Protein AF-A0A920AXE8-F1 (afdb_monomer_lite)

Radius of gyration: 17.71 Å; chains: 1; bounding box: 43×33×56 Å

Structure (mmCIF, N/CA/C/O backbone):
data_AF-A0A920AXE8-F1
#
_entry.id   AF-A0A920AXE8-F1
#
loop_
_atom_site.group_PDB
_atom_site.id
_atom_site.type_symbol
_atom_site.label_atom_id
_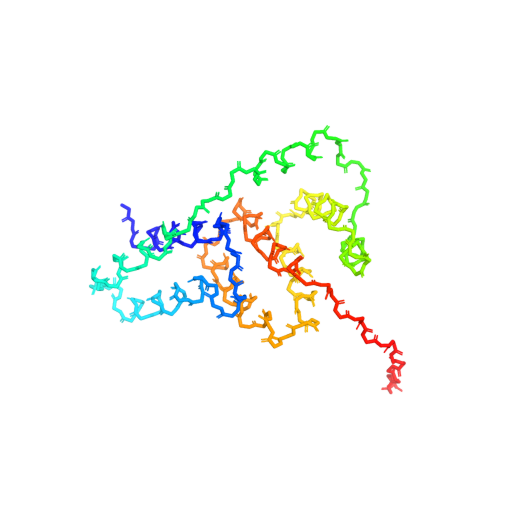atom_site.label_alt_id
_atom_site.label_comp_id
_atom_site.label_asym_id
_atom_site.label_entity_id
_atom_site.label_seq_id
_atom_site.pdbx_PDB_ins_code
_atom_site.Cartn_x
_atom_site.Cartn_y
_atom_site.Cartn_z
_atom_site.occupancy
_atom_site.B_iso_or_equiv
_atom_site.auth_seq_id
_atom_site.auth_comp_id
_atom_site.auth_asym_id
_atom_site.auth_atom_id
_atom_site.pdbx_PDB_model_num
ATOM 1 N N . MET A 1 1 ? -2.914 9.934 23.691 1.00 60.38 1 MET A N 1
ATOM 2 C CA . MET A 1 1 ? -3.029 9.688 22.238 1.00 60.38 1 MET A CA 1
ATOM 3 C C . MET A 1 1 ? -4.496 9.779 21.851 1.00 60.38 1 MET A C 1
ATOM 5 O O . MET A 1 1 ? -5.303 9.107 22.493 1.00 60.38 1 MET A O 1
ATOM 9 N N . LYS A 1 2 ? -4.860 10.661 20.911 1.00 83.19 2 LYS A N 1
ATOM 10 C CA . LYS A 1 2 ? -6.262 10.830 20.494 1.00 83.19 2 LYS A CA 1
ATOM 11 C C . LYS A 1 2 ? -6.717 9.563 19.763 1.00 83.19 2 LYS A C 1
ATOM 13 O O . LYS A 1 2 ? -5.892 8.838 19.213 1.00 83.19 2 LYS A O 1
ATOM 18 N N . ILE A 1 3 ? -8.021 9.279 19.743 1.00 84.06 3 ILE A N 1
ATOM 19 C CA . ILE A 1 3 ? -8.546 8.105 19.020 1.00 84.06 3 ILE A CA 1
ATOM 20 C C . ILE A 1 3 ? -8.129 8.103 17.547 1.00 84.06 3 ILE A C 1
ATOM 22 O O . ILE A 1 3 ? -7.750 7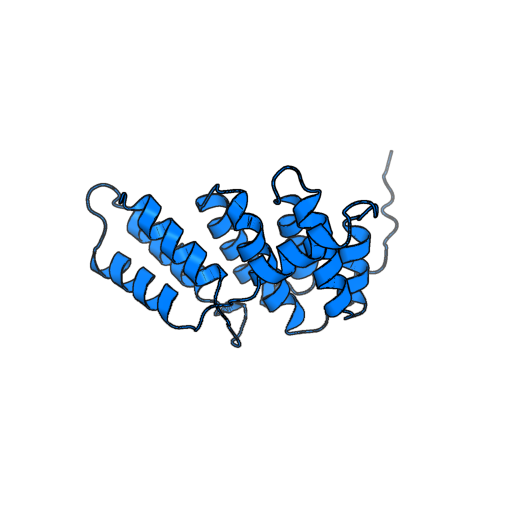.065 17.015 1.00 84.06 3 ILE A O 1
ATOM 26 N N . GLN A 1 4 ? -8.137 9.275 16.915 1.00 88.12 4 GLN A N 1
ATOM 27 C CA . GLN A 1 4 ? -7.714 9.430 15.532 1.00 88.12 4 GLN A CA 1
ATOM 28 C C . GLN A 1 4 ? -6.267 8.965 15.333 1.00 88.12 4 GLN A C 1
ATOM 30 O O . GLN A 1 4 ? -6.005 8.239 14.382 1.00 88.12 4 GLN A O 1
ATOM 35 N N . ASP A 1 5 ? -5.364 9.299 16.256 1.00 90.06 5 ASP A N 1
ATOM 36 C CA . ASP A 1 5 ? -3.961 8.877 16.198 1.00 90.06 5 ASP A CA 1
ATOM 37 C C . ASP A 1 5 ? -3.830 7.351 16.331 1.00 90.06 5 ASP A C 1
ATOM 39 O O . ASP A 1 5 ? -2.999 6.747 15.666 1.00 90.06 5 ASP A O 1
ATOM 43 N N . LYS A 1 6 ? -4.683 6.705 17.145 1.00 91.00 6 LYS A N 1
ATOM 44 C CA . LYS A 1 6 ? -4.713 5.231 17.278 1.00 91.00 6 LYS A CA 1
ATOM 45 C C . LYS A 1 6 ? -5.153 4.558 15.993 1.00 91.00 6 LYS A C 1
ATOM 47 O O . LYS A 1 6 ? -4.551 3.584 15.569 1.00 91.00 6 LYS A O 1
ATOM 52 N N . ILE A 1 7 ? -6.186 5.100 15.362 1.00 94.25 7 ILE A N 1
ATOM 53 C CA . ILE A 1 7 ? -6.679 4.594 14.083 1.00 94.25 7 ILE A CA 1
ATOM 54 C C . ILE A 1 7 ? -5.610 4.785 12.994 1.00 94.25 7 ILE A C 1
ATOM 56 O O . ILE A 1 7 ? -5.361 3.865 12.220 1.00 94.25 7 ILE A O 1
ATOM 60 N N . LYS A 1 8 ? -4.941 5.944 12.956 1.00 94.75 8 LYS A N 1
ATOM 61 C CA . LYS A 1 8 ? -3.825 6.196 12.032 1.00 94.75 8 LYS A CA 1
ATOM 62 C C . LYS A 1 8 ? -2.685 5.189 12.221 1.00 94.75 8 LYS A C 1
ATOM 64 O O . LYS A 1 8 ? -2.281 4.568 11.245 1.00 94.75 8 LYS A O 1
ATOM 69 N N . ASP A 1 9 ? -2.271 4.935 13.465 1.00 94.25 9 ASP A N 1
ATOM 70 C CA . ASP A 1 9 ? -1.256 3.919 13.787 1.00 94.25 9 ASP A CA 1
ATOM 71 C C . ASP A 1 9 ? -1.645 2.525 13.266 1.00 94.25 9 ASP A C 1
ATOM 73 O O . ASP A 1 9 ? -0.839 1.859 12.619 1.00 94.25 9 ASP A O 1
ATOM 77 N N . THR A 1 10 ? -2.905 2.104 13.450 1.00 96.25 10 THR A N 1
ATOM 78 C CA . THR A 1 10 ? -3.364 0.805 12.920 1.00 96.25 10 THR A CA 1
ATOM 79 C C . THR A 1 10 ? -3.319 0.734 11.392 1.00 96.25 10 THR A C 1
ATOM 81 O O . THR A 1 10 ? -2.983 -0.316 10.847 1.00 96.25 10 THR A O 1
ATOM 84 N N . PHE A 1 11 ? -3.608 1.833 10.683 1.00 97.31 11 PHE A N 1
ATOM 85 C CA . PHE A 1 11 ? -3.482 1.870 9.225 1.00 97.31 11 PHE A CA 1
ATOM 86 C C . PHE A 1 11 ? -2.027 1.810 8.772 1.00 97.31 11 PHE A C 1
ATOM 88 O O . PHE A 1 11 ? -1.733 1.060 7.846 1.00 97.31 11 PHE A O 1
ATOM 95 N N . ASP A 1 12 ? -1.118 2.523 9.436 1.00 95.44 12 ASP A N 1
ATOM 96 C CA . ASP A 1 12 ? 0.304 2.506 9.087 1.00 95.44 12 ASP A CA 1
ATOM 97 C C . ASP A 1 12 ? 0.930 1.130 9.343 1.00 95.44 12 ASP A C 1
ATOM 99 O O . ASP A 1 12 ? 1.648 0.608 8.487 1.00 95.44 12 ASP A O 1
ATOM 103 N N . LYS A 1 13 ? 0.589 0.486 10.468 1.00 95.88 13 LYS A N 1
ATOM 104 C CA . LYS A 1 13 ? 0.949 -0.916 10.737 1.00 95.88 13 LYS A CA 1
ATOM 105 C C . LYS A 1 13 ? 0.417 -1.842 9.649 1.00 95.88 13 LYS A C 1
ATOM 107 O O . LYS A 1 13 ? 1.178 -2.613 9.070 1.00 95.88 13 LYS A O 1
ATOM 112 N N . CYS A 1 14 ? -0.865 -1.713 9.314 1.00 97.19 14 CYS A N 1
ATOM 113 C CA . CYS A 1 14 ? -1.511 -2.542 8.305 1.00 97.19 14 CYS A CA 1
ATOM 114 C C . CYS A 1 14 ? -0.944 -2.325 6.896 1.00 97.19 14 CYS A C 1
ATOM 116 O O . CYS A 1 14 ? -0.779 -3.285 6.155 1.00 97.19 14 CYS A O 1
ATOM 118 N N . ALA A 1 15 ? -0.614 -1.094 6.511 1.00 96.69 15 ALA A N 1
ATOM 119 C CA . ALA A 1 15 ? 0.021 -0.807 5.230 1.00 96.69 15 ALA A CA 1
ATOM 120 C C . ALA A 1 15 ? 1.445 -1.377 5.166 1.00 96.69 15 ALA A C 1
ATOM 122 O O . ALA A 1 15 ? 1.937 -1.650 4.073 1.00 96.69 15 ALA A O 1
ATOM 123 N N . LYS A 1 16 ? 2.103 -1.603 6.312 1.00 96.50 16 LYS A N 1
ATOM 124 C CA . LYS A 1 16 ? 3.447 -2.188 6.427 1.00 96.50 16 LYS A CA 1
ATOM 125 C C . LYS A 1 16 ? 3.482 -3.713 6.473 1.00 96.50 16 LYS A C 1
ATOM 127 O O . LYS A 1 16 ? 4.576 -4.258 6.513 1.00 96.50 16 LYS A O 1
ATOM 132 N N . ILE A 1 17 ? 2.367 -4.433 6.446 1.00 97.06 17 ILE A N 1
ATOM 133 C CA . ILE A 1 17 ? 2.403 -5.898 6.589 1.00 97.06 17 ILE A CA 1
ATOM 134 C C . ILE A 1 17 ? 3.009 -6.618 5.372 1.00 97.06 17 ILE A C 1
ATOM 136 O O . ILE A 1 17 ? 2.989 -6.122 4.239 1.00 97.06 17 ILE A O 1
ATOM 140 N N . LYS A 1 18 ? 3.536 -7.821 5.603 1.00 96.62 18 LYS A N 1
ATOM 141 C CA . LYS A 1 18 ? 3.821 -8.834 4.577 1.00 96.62 18 LYS A CA 1
ATOM 142 C C . LYS A 1 18 ? 2.574 -9.706 4.422 1.00 96.62 18 LYS A C 1
ATOM 144 O O . LYS A 1 18 ? 2.351 -10.599 5.235 1.00 96.62 18 LYS A O 1
ATOM 149 N N . PHE A 1 19 ? 1.752 -9.416 3.418 1.00 96.94 19 PHE A N 1
ATOM 150 C CA . PHE A 1 19 ? 0.497 -10.124 3.176 1.00 96.94 19 PHE A CA 1
ATOM 151 C C . PHE A 1 19 ? 0.570 -10.948 1.890 1.00 96.94 19 PHE A C 1
ATOM 153 O O . PHE A 1 19 ? 0.742 -10.405 0.803 1.00 96.94 19 PHE A O 1
ATOM 160 N N . GLU A 1 20 ? 0.406 -12.263 2.013 1.00 95.19 20 GLU A N 1
ATOM 161 C CA . GLU A 1 20 ? 0.508 -13.218 0.896 1.00 95.19 20 GLU A CA 1
ATOM 162 C C . GLU A 1 20 ? -0.867 -13.745 0.431 1.00 95.19 20 GLU A C 1
ATOM 164 O O . GLU A 1 20 ? -0.935 -14.574 -0.470 1.00 95.19 20 GLU A O 1
ATOM 169 N N . GLY A 1 21 ? -1.965 -13.270 1.034 1.00 96.06 21 GLY A N 1
ATOM 170 C CA . GLY A 1 21 ? -3.336 -13.658 0.677 1.00 96.06 21 GLY A CA 1
ATOM 171 C C . GLY A 1 21 ? -3.890 -12.942 -0.562 1.00 96.06 21 GLY A C 1
ATOM 172 O O . GLY A 1 21 ? -3.167 -12.210 -1.249 1.00 96.06 21 GLY A O 1
ATOM 173 N N . ASP A 1 22 ? -5.184 -13.141 -0.831 1.00 96.88 22 ASP A N 1
ATOM 174 C CA . ASP A 1 22 ? -5.906 -12.454 -1.909 1.00 96.88 22 ASP A CA 1
ATOM 175 C C . ASP A 1 22 ? -6.021 -10.955 -1.608 1.00 96.88 22 ASP A C 1
ATOM 177 O O . ASP A 1 22 ? -6.369 -10.561 -0.496 1.00 96.88 22 ASP A O 1
ATOM 181 N N . SER A 1 23 ? -5.739 -10.106 -2.596 1.00 97.44 23 SER A N 1
ATOM 182 C CA . SER A 1 23 ? -5.798 -8.650 -2.448 1.00 97.44 23 SER A CA 1
ATOM 183 C C . SER A 1 23 ? -7.172 -8.165 -1.949 1.00 97.44 23 SER A C 1
ATOM 185 O O . SER A 1 23 ? -7.228 -7.234 -1.145 1.00 97.44 23 SER A O 1
ATOM 187 N N . ASN A 1 24 ? -8.269 -8.827 -2.332 1.00 96.88 24 ASN A N 1
ATOM 188 C CA . ASN A 1 24 ? -9.621 -8.519 -1.850 1.00 96.88 24 ASN A CA 1
ATOM 189 C C . ASN A 1 24 ? -9.860 -8.890 -0.374 1.00 96.88 24 ASN A C 1
ATOM 191 O O . ASN A 1 24 ? -10.807 -8.387 0.228 1.00 96.88 24 ASN A O 1
ATOM 195 N N . ASP A 1 25 ? -8.981 -9.693 0.224 1.00 97.25 25 ASP A N 1
ATOM 196 C CA . ASP A 1 25 ? -8.989 -10.043 1.647 1.00 97.25 25 ASP A CA 1
ATOM 197 C C . ASP A 1 25 ? -7.974 -9.226 2.461 1.00 97.25 25 ASP A C 1
ATOM 199 O O . ASP A 1 25 ? -7.792 -9.468 3.656 1.00 97.25 25 ASP A O 1
ATOM 203 N N . HIS A 1 26 ? -7.302 -8.242 1.850 1.00 98.38 26 HIS A N 1
ATOM 204 C CA . HIS A 1 26 ? -6.268 -7.476 2.538 1.00 98.38 26 HIS A CA 1
ATOM 205 C C . HIS A 1 26 ? -6.830 -6.785 3.807 1.00 98.38 26 HIS A C 1
ATOM 207 O O . HIS A 1 26 ? -7.818 -6.041 3.719 1.00 98.38 26 HIS A O 1
ATOM 213 N N . PRO A 1 27 ? -6.174 -6.919 4.981 1.00 98.31 27 PRO A N 1
ATOM 214 C CA . PRO A 1 27 ? -6.669 -6.426 6.276 1.00 98.31 27 PRO A CA 1
ATOM 215 C C . PRO A 1 27 ? -7.099 -4.948 6.309 1.00 98.31 27 PRO A C 1
ATOM 217 O O . PRO A 1 27 ? -8.001 -4.553 7.051 1.00 98.31 27 PRO A O 1
ATOM 220 N N . ILE A 1 28 ? -6.508 -4.115 5.452 1.00 98.25 28 ILE A N 1
ATOM 221 C CA . ILE A 1 28 ? -6.826 -2.683 5.350 1.00 98.25 28 ILE A CA 1
ATOM 222 C C . ILE A 1 28 ? -8.278 -2.390 4.932 1.00 98.25 28 ILE A C 1
ATOM 224 O O . ILE A 1 28 ? -8.818 -1.323 5.250 1.00 98.25 28 ILE A O 1
ATOM 228 N N . ILE A 1 29 ? -8.924 -3.332 4.239 1.00 98.50 29 ILE A N 1
ATOM 229 C CA . ILE A 1 29 ? -10.343 -3.254 3.877 1.00 98.50 29 ILE A CA 1
ATOM 230 C C . ILE A 1 29 ? -11.181 -3.311 5.159 1.00 98.50 29 ILE A C 1
ATOM 232 O O . ILE A 1 29 ? -11.979 -2.406 5.425 1.00 98.50 29 ILE A O 1
ATOM 236 N N . TYR A 1 30 ? -10.907 -4.295 6.017 1.00 97.94 30 TYR A N 1
ATOM 237 C CA . TYR A 1 30 ? -11.560 -4.465 7.315 1.00 97.94 30 TYR A CA 1
ATOM 238 C C . TYR A 1 30 ? -11.307 -3.281 8.252 1.00 97.94 30 TYR A C 1
ATOM 240 O O . TYR A 1 30 ? -12.243 -2.790 8.887 1.00 97.94 30 TYR A O 1
ATOM 248 N N . LEU A 1 31 ? -10.080 -2.746 8.292 1.00 98.06 31 LEU A N 1
ATOM 249 C CA . LEU A 1 31 ? -9.779 -1.556 9.096 1.00 98.06 31 LEU A CA 1
ATOM 250 C C . LEU A 1 31 ? -10.594 -0.333 8.662 1.00 98.06 31 LEU A C 1
ATOM 252 O O . LEU A 1 31 ? -11.085 0.410 9.509 1.00 98.06 31 LEU A O 1
ATOM 256 N N . ASN A 1 32 ? -10.801 -0.125 7.360 1.00 97.94 32 ASN A N 1
ATOM 257 C CA . ASN A 1 32 ? -11.657 0.962 6.878 1.00 97.94 32 ASN A CA 1
ATOM 258 C C . ASN A 1 32 ? -13.123 0.796 7.291 1.00 97.94 32 ASN A C 1
ATOM 260 O O . ASN A 1 32 ? -13.775 1.794 7.614 1.00 97.94 32 ASN A O 1
ATOM 264 N N . ILE A 1 33 ? -13.634 -0.438 7.282 1.00 96.56 33 ILE A N 1
ATOM 265 C CA . ILE A 1 33 ? -14.990 -0.757 7.747 1.00 96.56 33 ILE A CA 1
ATOM 266 C C . ILE A 1 33 ? -15.107 -0.432 9.240 1.00 96.56 33 ILE A C 1
ATOM 268 O O . ILE A 1 33 ? -15.964 0.362 9.629 1.00 96.56 33 ILE A O 1
ATOM 272 N N . LEU A 1 34 ? -14.196 -0.959 10.066 1.00 96.94 34 LEU A N 1
ATOM 273 C CA . LEU A 1 34 ? -14.179 -0.714 11.511 1.00 96.94 34 LEU A CA 1
ATOM 274 C C . LEU A 1 34 ? -14.034 0.774 11.839 1.00 96.94 34 LEU A C 1
ATOM 276 O O . LEU A 1 34 ? -14.791 1.294 12.657 1.00 96.94 34 LEU A O 1
ATOM 280 N N . LYS A 1 35 ? -13.130 1.487 11.156 1.00 95.44 35 LYS A N 1
ATOM 281 C CA . LYS A 1 35 ? -12.941 2.933 11.327 1.00 95.44 35 LYS A CA 1
ATOM 282 C C . LYS A 1 35 ? -14.236 3.705 11.103 1.00 95.44 35 LYS A C 1
ATOM 284 O O . LYS A 1 35 ? -14.503 4.662 11.825 1.00 95.44 35 LYS A O 1
ATOM 289 N N . ASN A 1 36 ? -15.018 3.329 10.091 1.00 94.19 36 ASN A N 1
ATOM 290 C CA . ASN A 1 36 ? -16.280 3.997 9.800 1.00 94.19 36 ASN A CA 1
ATOM 291 C C . ASN A 1 36 ? -17.319 3.736 10.904 1.00 94.19 36 ASN A C 1
ATOM 293 O O . ASN A 1 36 ? -17.872 4.704 11.409 1.00 94.19 36 ASN A O 1
ATOM 297 N N . ILE A 1 37 ? -17.492 2.485 11.351 1.00 95.31 37 ILE A N 1
ATOM 298 C CA . ILE A 1 37 ? -18.428 2.134 12.442 1.00 95.31 37 ILE A CA 1
ATOM 299 C C . ILE A 1 37 ? -18.044 2.844 13.750 1.00 95.31 37 ILE A C 1
ATOM 301 O O . ILE A 1 37 ? -18.883 3.386 14.460 1.00 95.31 37 ILE A O 1
ATOM 305 N N . ILE A 1 38 ? -16.751 2.882 14.080 1.00 93.50 38 ILE A N 1
ATOM 306 C CA . ILE A 1 38 ? -16.246 3.609 15.255 1.00 93.50 38 ILE A CA 1
ATOM 307 C C . ILE A 1 38 ? -16.520 5.113 15.124 1.00 93.50 38 ILE A C 1
ATOM 309 O O . ILE A 1 38 ? -16.822 5.787 16.109 1.00 93.50 38 ILE A O 1
ATOM 313 N N . GLY A 1 39 ? -16.430 5.635 13.900 1.00 89.88 39 GLY A N 1
ATOM 314 C CA . GLY A 1 39 ? -16.717 7.022 13.564 1.00 89.88 39 GLY A CA 1
ATOM 315 C C . GLY A 1 39 ? -18.172 7.446 13.775 1.00 89.88 39 GLY A C 1
ATOM 316 O O . GLY A 1 39 ? -18.400 8.653 13.874 1.00 89.88 39 GLY A O 1
ATOM 317 N N . ASP A 1 40 ? -19.114 6.506 13.899 1.00 91.38 40 ASP A N 1
ATOM 318 C CA . ASP A 1 40 ? -20.527 6.800 14.177 1.00 91.38 40 ASP A CA 1
ATOM 319 C C . ASP A 1 40 ? -20.738 7.336 15.603 1.00 91.38 40 ASP A C 1
ATOM 321 O O . ASP A 1 40 ? -21.663 8.108 15.846 1.00 91.38 40 ASP A O 1
ATOM 325 N N . ASN A 1 41 ? -19.851 6.997 16.548 1.00 90.81 41 ASN A N 1
ATOM 326 C CA . ASN A 1 41 ? -19.852 7.558 17.900 1.00 90.81 41 ASN A CA 1
ATOM 327 C C . ASN A 1 41 ? -18.448 8.013 18.315 1.00 90.81 41 ASN A C 1
ATOM 329 O O . ASN A 1 41 ? -17.732 7.333 19.052 1.00 90.81 41 ASN A O 1
ATOM 333 N N . LYS A 1 42 ? -18.057 9.202 17.849 1.00 84.81 42 LYS A N 1
ATOM 334 C CA . LYS A 1 42 ? -16.736 9.785 18.140 1.00 84.81 42 LYS A CA 1
ATOM 335 C C . LYS A 1 42 ? -16.548 10.173 19.607 1.00 84.81 42 LYS A C 1
ATOM 337 O O . LYS A 1 42 ? -15.410 10.201 20.068 1.00 84.81 42 LYS A O 1
ATOM 342 N N . GLU A 1 43 ? -17.629 10.490 20.320 1.00 88.31 43 GLU A N 1
ATOM 343 C CA . GLU A 1 43 ? -17.578 10.894 21.731 1.00 88.31 43 GLU A CA 1
ATOM 344 C C . GLU A 1 43 ? -17.317 9.696 22.646 1.00 88.31 43 GLU A C 1
ATOM 346 O O . GLU A 1 43 ? -16.511 9.777 23.573 1.00 88.31 43 GLU A O 1
ATOM 351 N N . LYS A 1 44 ? -17.967 8.563 22.354 1.00 90.12 44 LYS A N 1
ATOM 352 C CA . LYS A 1 44 ? -17.835 7.310 23.101 1.00 90.12 44 LYS A CA 1
ATOM 353 C C . LYS A 1 44 ? -17.633 6.119 22.149 1.00 90.12 44 LYS A C 1
ATOM 355 O O . LYS A 1 44 ? -18.529 5.285 21.993 1.00 90.12 44 LYS A O 1
ATOM 360 N N . PRO A 1 45 ? -16.451 6.023 21.522 1.00 90.56 45 PRO A N 1
ATOM 361 C CA . PRO A 1 45 ? -16.122 4.957 20.583 1.00 90.56 45 PRO A CA 1
ATOM 362 C C . PRO A 1 45 ? -16.108 3.587 21.271 1.00 90.56 45 PRO A C 1
ATOM 364 O O . PRO A 1 45 ? -15.764 3.460 22.448 1.00 90.56 45 PRO A O 1
ATOM 367 N N . SER A 1 46 ? -16.458 2.536 20.527 1.00 93.62 46 SER A N 1
ATOM 368 C CA . SER A 1 46 ? -16.466 1.168 21.057 1.00 93.62 46 SER A CA 1
ATOM 369 C C . SER A 1 46 ? -15.046 0.647 21.289 1.00 93.62 46 SER A C 1
ATOM 371 O O . SER A 1 46 ? -14.291 0.430 20.340 1.00 93.62 46 SER A O 1
ATOM 373 N N . ASN A 1 47 ? -14.701 0.374 22.551 1.00 92.44 47 ASN A N 1
ATOM 374 C CA . ASN A 1 47 ? -13.414 -0.226 22.917 1.00 92.44 47 ASN A CA 1
ATOM 375 C C . ASN A 1 47 ? -13.210 -1.604 22.275 1.00 92.44 47 ASN A C 1
ATOM 377 O O . ASN A 1 47 ? -12.102 -1.921 21.858 1.00 92.44 47 ASN A O 1
ATOM 381 N N . THR A 1 48 ? -14.270 -2.405 22.148 1.00 95.69 48 THR A N 1
ATOM 382 C CA . THR A 1 48 ? -14.201 -3.721 21.498 1.00 95.69 48 THR A CA 1
ATOM 383 C C . THR A 1 48 ? -13.793 -3.593 20.032 1.00 95.69 48 THR A C 1
ATOM 385 O O . THR A 1 48 ? -12.913 -4.319 19.580 1.00 95.69 48 THR A O 1
ATOM 388 N N . LEU A 1 49 ? -14.373 -2.636 19.297 1.00 96.00 49 LEU A N 1
ATOM 389 C CA . LEU A 1 49 ? -14.007 -2.395 17.897 1.00 96.00 49 LEU A CA 1
ATOM 390 C C . LEU A 1 49 ? -12.590 -1.820 17.772 1.00 96.00 49 LEU A C 1
ATOM 392 O O . LEU A 1 49 ? -11.847 -2.228 16.884 1.00 96.00 49 LEU A O 1
ATOM 396 N N . MET A 1 50 ? -12.192 -0.925 18.684 1.00 94.44 50 MET A N 1
ATOM 397 C CA . MET A 1 50 ? -10.826 -0.390 18.730 1.00 94.44 50 MET A CA 1
ATOM 398 C C . MET A 1 50 ? -9.785 -1.488 18.972 1.00 94.44 50 MET A C 1
ATOM 400 O O . MET A 1 50 ? -8.783 -1.538 18.266 1.00 94.44 50 MET A O 1
ATOM 404 N N . ASN A 1 51 ? -10.026 -2.385 19.931 1.00 95.50 51 ASN A N 1
ATOM 405 C CA . ASN A 1 51 ? -9.138 -3.519 20.184 1.00 95.50 51 ASN A CA 1
ATOM 406 C C . ASN A 1 51 ? -9.083 -4.446 18.969 1.00 95.50 51 ASN A C 1
ATOM 408 O O . ASN A 1 51 ? -8.002 -4.884 18.590 1.00 95.50 51 ASN A O 1
ATOM 412 N N . LYS A 1 52 ? -10.221 -4.663 18.294 1.00 97.50 52 LYS A N 1
ATOM 413 C CA . LYS A 1 52 ? -10.245 -5.491 17.091 1.00 97.50 52 LYS A CA 1
ATOM 414 C C . LYS A 1 52 ? -9.419 -4.904 15.945 1.00 97.50 52 LYS A C 1
ATOM 416 O O . LYS A 1 52 ? -8.744 -5.650 15.245 1.00 97.50 52 LYS A O 1
ATOM 421 N N . MET A 1 53 ? -9.436 -3.580 15.766 1.00 96.75 53 MET A N 1
ATOM 422 C CA . MET A 1 53 ? -8.560 -2.911 14.795 1.00 96.75 53 MET A CA 1
ATOM 423 C C . MET A 1 53 ? -7.076 -3.136 15.102 1.00 96.75 53 MET A C 1
ATOM 425 O O . MET A 1 53 ? -6.297 -3.365 14.181 1.00 96.75 53 MET A O 1
ATOM 429 N N . ILE A 1 54 ? -6.694 -3.078 16.383 1.00 96.19 54 ILE A N 1
ATOM 430 C CA . ILE A 1 54 ? -5.311 -3.311 16.817 1.00 96.19 54 ILE A CA 1
ATOM 431 C C . ILE A 1 54 ? -4.901 -4.751 16.503 1.00 96.19 54 ILE A C 1
ATOM 433 O O . ILE A 1 54 ? -3.899 -4.942 15.821 1.00 96.19 54 ILE A O 1
ATOM 437 N N . GLU A 1 55 ? -5.717 -5.734 16.902 1.00 97.56 55 GLU A N 1
ATOM 438 C CA . GLU A 1 55 ? -5.478 -7.156 16.613 1.00 97.56 55 GLU A CA 1
ATOM 439 C C . GLU A 1 55 ? -5.247 -7.406 15.117 1.00 97.56 55 GLU A C 1
ATOM 441 O O . GLU A 1 55 ? -4.250 -8.014 14.744 1.00 97.56 55 GLU A O 1
ATOM 446 N N . ILE A 1 56 ? -6.131 -6.889 14.255 1.00 97.50 56 ILE A N 1
ATOM 447 C CA . ILE A 1 56 ? -6.021 -7.049 12.795 1.00 97.50 56 ILE A CA 1
ATOM 448 C C . ILE A 1 56 ? -4.727 -6.414 12.264 1.00 97.50 56 ILE A C 1
ATOM 450 O O . ILE A 1 56 ? -4.073 -6.971 11.386 1.00 97.50 56 ILE A O 1
ATOM 454 N N . SER A 1 57 ? -4.333 -5.248 12.790 1.00 96.44 57 SER A N 1
ATOM 455 C CA . SER A 1 57 ? -3.108 -4.564 12.355 1.00 96.44 57 SER A CA 1
ATOM 456 C C . SER A 1 57 ? -1.813 -5.273 12.774 1.00 96.44 57 SER A C 1
ATOM 458 O O . SER A 1 57 ? -0.754 -4.964 12.232 1.00 96.44 57 SER A O 1
ATOM 460 N N . GLU A 1 58 ? -1.898 -6.211 13.720 1.00 95.56 58 GLU A N 1
ATOM 461 C CA . GLU A 1 58 ? -0.768 -6.944 14.306 1.00 95.56 58 GLU A CA 1
ATOM 462 C C . GLU A 1 58 ? -0.763 -8.436 13.918 1.00 95.56 58 GLU A C 1
ATOM 464 O O . GLU A 1 58 ? 0.149 -9.170 14.292 1.00 95.56 58 GLU A O 1
ATOM 469 N N . GLU A 1 59 ? -1.746 -8.884 13.130 1.00 96.31 59 GLU A N 1
ATOM 470 C CA . GLU A 1 59 ? -1.917 -10.282 12.708 1.00 96.31 59 GLU A CA 1
ATOM 471 C C . GLU A 1 59 ? -0.786 -10.779 11.788 1.00 96.31 59 GLU A C 1
ATOM 473 O O . GLU A 1 59 ? -0.440 -11.961 11.798 1.00 96.31 59 GLU A O 1
ATOM 478 N N . TYR A 1 60 ? -0.179 -9.875 11.015 1.00 96.75 60 TYR A N 1
ATOM 479 C CA . TYR A 1 60 ? 0.824 -10.202 10.001 1.00 96.75 60 TYR A CA 1
ATOM 480 C C . TYR A 1 60 ? 2.182 -9.570 10.325 1.00 96.75 60 TYR A C 1
ATOM 482 O O . TYR A 1 60 ? 2.245 -8.447 10.834 1.00 96.75 60 TYR A O 1
ATOM 490 N N . PRO A 1 61 ? 3.300 -10.238 9.980 1.00 96.25 61 PRO A N 1
ATOM 491 C CA . PRO A 1 61 ? 4.626 -9.688 10.219 1.00 96.25 61 PRO A CA 1
ATOM 492 C C . PRO A 1 61 ? 4.869 -8.427 9.370 1.00 96.25 61 PRO A C 1
ATOM 494 O O . PRO A 1 61 ? 4.462 -8.376 8.204 1.00 96.25 61 PRO A O 1
ATOM 497 N N . PRO A 1 62 ? 5.587 -7.420 9.896 1.00 96.25 62 PRO A N 1
ATOM 498 C CA . PRO A 1 62 ? 5.862 -6.193 9.162 1.00 96.25 62 PRO A CA 1
ATOM 499 C C . PRO A 1 62 ? 6.959 -6.366 8.098 1.00 96.25 62 PRO A C 1
ATOM 501 O O . PRO A 1 62 ? 7.852 -7.223 8.177 1.00 96.25 62 PRO A O 1
ATOM 504 N N . ARG A 1 63 ? 6.913 -5.488 7.098 1.00 95.50 63 ARG A N 1
ATOM 505 C CA . ARG A 1 63 ? 8.009 -5.135 6.194 1.00 95.50 63 ARG A CA 1
ATOM 506 C C . ARG A 1 63 ? 8.966 -4.194 6.909 1.00 95.50 63 ARG A C 1
ATOM 508 O O . ARG A 1 63 ? 8.555 -3.267 7.594 1.00 95.50 63 ARG A O 1
ATOM 515 N N . ASP A 1 64 ? 10.248 -4.472 6.737 1.00 90.94 64 ASP A N 1
ATOM 516 C CA . ASP A 1 64 ? 11.349 -3.915 7.524 1.00 90.94 64 ASP A CA 1
ATOM 517 C C . ASP A 1 64 ? 12.411 -3.212 6.664 1.00 90.94 64 ASP A C 1
ATOM 519 O O . ASP A 1 64 ? 13.352 -2.628 7.190 1.00 90.94 64 ASP A O 1
ATOM 523 N N . LYS A 1 65 ? 12.276 -3.266 5.333 1.00 92.19 65 LYS A N 1
ATOM 524 C CA . LYS A 1 65 ? 13.284 -2.770 4.378 1.00 92.19 65 LYS A CA 1
ATOM 525 C C . LYS A 1 65 ? 12.788 -1.632 3.489 1.00 92.19 65 LYS A C 1
ATOM 527 O O . LYS A 1 65 ? 13.496 -1.242 2.563 1.00 92.19 65 LYS A O 1
ATOM 532 N N . ASP A 1 66 ? 11.580 -1.128 3.724 1.00 93.19 66 ASP A N 1
ATOM 533 C CA . ASP A 1 66 ? 10.954 -0.137 2.846 1.00 93.19 66 ASP A CA 1
ATOM 534 C C . ASP A 1 66 ? 11.720 1.196 2.910 1.00 93.19 66 ASP A C 1
ATOM 536 O O . ASP A 1 66 ? 12.098 1.737 1.871 1.00 93.19 66 ASP A O 1
ATOM 540 N N . GLU A 1 67 ? 12.023 1.691 4.111 1.00 92.19 67 GLU A N 1
ATOM 541 C CA . GLU A 1 67 ? 12.740 2.952 4.337 1.00 92.19 67 GLU A CA 1
ATOM 542 C C . GLU A 1 67 ? 14.233 2.865 3.982 1.00 92.19 67 GLU A C 1
ATOM 544 O O . GLU A 1 67 ? 14.804 3.824 3.454 1.00 92.19 67 GLU A O 1
ATOM 549 N N . ILE A 1 68 ? 14.857 1.705 4.231 1.00 93.62 68 ILE A N 1
ATOM 550 C CA . ILE A 1 68 ? 16.256 1.438 3.858 1.00 93.62 68 ILE A CA 1
ATOM 551 C C . ILE A 1 68 ? 16.397 1.531 2.338 1.00 93.62 68 ILE A C 1
ATOM 553 O O . ILE A 1 68 ? 17.217 2.298 1.843 1.00 93.62 68 ILE A O 1
ATOM 557 N N . PHE A 1 69 ? 15.530 0.831 1.602 1.00 94.44 69 PHE A N 1
ATOM 558 C CA . PHE A 1 69 ? 15.545 0.843 0.142 1.00 94.44 69 PHE A CA 1
ATOM 559 C C . PHE A 1 69 ? 15.331 2.252 -0.426 1.00 94.44 69 PHE A C 1
ATOM 561 O O . PHE A 1 69 ? 16.025 2.663 -1.352 1.00 94.44 69 PHE A O 1
ATOM 568 N N . LEU A 1 70 ? 14.383 3.013 0.132 1.00 92.44 70 LEU A N 1
ATOM 569 C CA . LEU A 1 70 ? 14.135 4.383 -0.312 1.00 92.44 70 LEU A CA 1
ATOM 570 C C . LEU A 1 70 ? 15.373 5.273 -0.113 1.00 92.44 70 LEU A C 1
ATOM 572 O O . LEU A 1 70 ? 15.730 6.038 -1.009 1.00 92.44 70 LEU A O 1
ATOM 576 N N . SER A 1 71 ? 16.048 5.147 1.031 1.00 91.12 71 SER A N 1
ATOM 577 C CA . SER A 1 71 ? 17.258 5.916 1.351 1.00 91.12 71 SER A CA 1
ATOM 578 C C . SER A 1 71 ? 18.447 5.541 0.457 1.00 91.12 71 SER A C 1
ATOM 580 O O . SER A 1 71 ? 19.173 6.424 0.004 1.00 91.12 71 SER A O 1
ATOM 582 N N . GLU A 1 72 ? 18.624 4.253 0.150 1.00 92.56 72 GLU A N 1
ATOM 583 C CA . GLU A 1 72 ? 19.667 3.776 -0.771 1.00 92.56 72 GLU A CA 1
ATOM 584 C C . GLU A 1 72 ? 19.506 4.406 -2.162 1.00 92.56 72 GLU A C 1
ATOM 586 O O . GLU A 1 72 ? 20.459 4.967 -2.701 1.00 92.56 72 GLU A O 1
ATOM 591 N N . ILE A 1 73 ? 18.283 4.426 -2.703 1.00 91.12 73 ILE A N 1
ATOM 592 C CA . ILE A 1 73 ? 17.995 5.036 -4.012 1.00 91.12 73 ILE A CA 1
ATOM 593 C C . ILE A 1 73 ? 18.248 6.550 -4.025 1.00 91.12 73 ILE A C 1
ATOM 595 O O . ILE A 1 73 ? 18.720 7.068 -5.036 1.00 91.12 73 ILE A O 1
ATOM 599 N N . ALA A 1 74 ? 17.999 7.267 -2.923 1.00 85.81 74 ALA A N 1
ATOM 600 C CA . ALA A 1 74 ? 18.385 8.681 -2.832 1.00 85.81 74 ALA A CA 1
ATOM 601 C C . ALA A 1 74 ? 19.905 8.869 -2.941 1.00 85.81 74 ALA A C 1
ATOM 603 O O . ALA A 1 74 ? 20.367 9.826 -3.563 1.00 85.81 74 ALA A O 1
ATOM 604 N N . SER A 1 75 ? 20.682 7.953 -2.354 1.00 82.94 75 SER A N 1
ATOM 605 C CA . SER A 1 75 ? 22.145 8.040 -2.334 1.00 82.94 75 SER A CA 1
ATOM 606 C C . SER A 1 75 ? 22.801 7.726 -3.688 1.00 82.94 75 SER A C 1
ATOM 608 O O . SER A 1 75 ? 23.890 8.224 -3.960 1.00 82.94 75 SER A O 1
ATOM 610 N N . GLU A 1 76 ? 22.118 6.985 -4.572 1.00 81.94 76 GLU A N 1
ATOM 611 C CA . GLU A 1 76 ? 22.542 6.731 -5.963 1.00 81.94 76 GLU A CA 1
ATOM 612 C C . GLU A 1 76 ? 22.462 7.981 -6.873 1.00 81.94 76 GLU A C 1
ATOM 614 O O . GLU A 1 76 ? 22.992 7.964 -7.984 1.00 81.94 76 GLU A O 1
ATOM 619 N N . GLY A 1 77 ? 21.844 9.075 -6.405 1.00 65.69 77 GLY A N 1
ATOM 620 C CA . GLY A 1 77 ? 21.708 10.344 -7.126 1.00 65.69 77 GLY A CA 1
ATOM 621 C C . GLY A 1 77 ? 20.347 10.522 -7.812 1.00 65.69 77 GLY A C 1
ATOM 622 O O . GLY A 1 77 ? 19.942 9.731 -8.661 1.00 65.69 77 GLY A O 1
ATOM 623 N N . LEU A 1 78 ? 19.661 11.630 -7.500 1.00 63.53 78 LEU A N 1
ATOM 624 C CA . LEU A 1 78 ? 18.355 12.021 -8.071 1.00 63.53 78 LEU A CA 1
ATOM 625 C C . LEU A 1 78 ? 18.451 12.672 -9.468 1.00 63.53 78 LEU A C 1
ATOM 627 O O . LEU A 1 78 ? 17.469 13.201 -9.975 1.00 63.53 78 LEU A O 1
ATOM 631 N N . GLY A 1 79 ? 19.632 12.658 -10.098 1.00 56.66 79 GLY A N 1
ATOM 632 C CA . GLY A 1 79 ? 19.905 13.359 -11.361 1.00 56.66 79 GLY A CA 1
ATOM 633 C C . GLY A 1 79 ? 19.274 12.736 -12.612 1.00 56.66 79 GLY A C 1
ATOM 634 O O . GLY A 1 79 ? 19.429 13.285 -13.700 1.00 56.66 79 GLY A O 1
ATOM 635 N N . MET A 1 80 ? 18.582 11.601 -12.484 1.00 58.59 80 MET A N 1
ATOM 636 C CA . MET A 1 80 ? 17.844 10.983 -13.585 1.00 58.59 80 MET A CA 1
ATOM 637 C C . MET A 1 80 ? 16.411 11.507 -13.602 1.00 58.59 80 MET A C 1
ATOM 639 O O . MET A 1 80 ? 15.663 11.305 -12.646 1.00 58.59 80 MET A O 1
ATOM 643 N N . THR A 1 81 ? 16.023 12.152 -14.703 1.00 68.00 81 THR A N 1
ATOM 644 C CA . THR A 1 81 ? 14.617 12.436 -15.000 1.00 68.00 81 THR A CA 1
ATOM 645 C C . THR A 1 81 ? 13.846 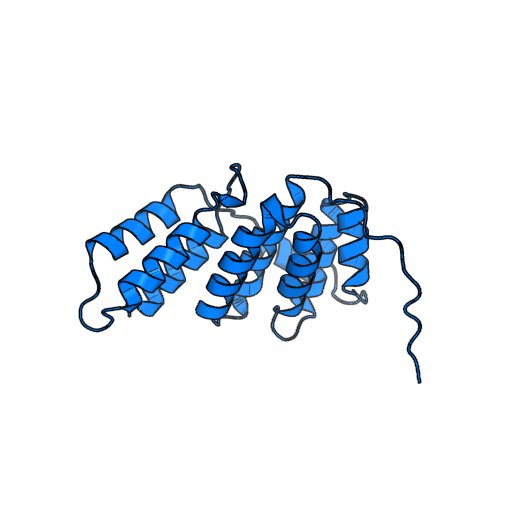11.121 -14.943 1.00 68.00 81 THR A C 1
ATOM 647 O O . THR A 1 81 ? 14.196 10.177 -15.647 1.00 68.00 81 THR A O 1
ATOM 650 N N . VAL A 1 82 ? 12.841 11.049 -14.075 1.00 77.12 82 VAL A N 1
ATOM 651 C CA . VAL A 1 82 ? 11.981 9.876 -13.927 1.00 77.12 82 VAL A CA 1
ATOM 652 C C . VAL A 1 82 ? 10.544 10.285 -14.201 1.00 77.12 82 VAL A C 1
ATOM 654 O O . VAL A 1 82 ? 10.062 11.283 -13.660 1.00 77.12 82 VAL A O 1
ATOM 657 N N . ALA A 1 83 ? 9.869 9.532 -15.061 1.00 85.62 83 ALA A N 1
ATOM 658 C CA . ALA A 1 83 ? 8.482 9.759 -15.423 1.00 85.62 83 ALA A CA 1
ATOM 659 C C . ALA A 1 83 ? 7.589 8.613 -14.938 1.00 85.62 83 ALA A C 1
ATOM 661 O O . ALA A 1 83 ? 8.024 7.481 -14.729 1.00 85.62 83 ALA A O 1
ATOM 662 N N . VAL A 1 84 ? 6.293 8.900 -14.807 1.00 89.31 84 VAL A N 1
ATOM 663 C CA . VAL A 1 84 ? 5.274 7.871 -14.542 1.00 89.31 84 VAL A CA 1
ATOM 664 C C . VAL A 1 84 ? 5.250 6.813 -15.653 1.00 89.31 84 VAL A C 1
ATOM 666 O O . VAL A 1 84 ? 5.052 5.637 -15.362 1.00 89.31 84 VAL A O 1
ATOM 669 N N . ALA A 1 85 ? 5.528 7.200 -16.903 1.00 90.69 85 ALA A N 1
ATOM 670 C CA . ALA A 1 85 ? 5.620 6.269 -18.028 1.00 90.69 85 ALA A CA 1
ATOM 671 C C . ALA A 1 85 ? 6.696 5.187 -17.807 1.00 90.69 85 ALA A C 1
ATOM 673 O O . ALA A 1 85 ? 6.427 4.014 -18.043 1.00 90.69 85 ALA A O 1
ATOM 674 N N . ASP A 1 86 ? 7.858 5.545 -17.244 1.00 93.00 86 ASP A N 1
ATOM 675 C CA . ASP A 1 86 ? 8.928 4.580 -16.951 1.00 93.00 86 ASP A CA 1
ATOM 676 C C . ASP A 1 86 ? 8.470 3.525 -15.928 1.00 93.00 86 ASP A C 1
ATOM 678 O O . ASP A 1 86 ? 8.829 2.348 -16.016 1.00 93.00 86 ASP A O 1
ATOM 682 N N . LEU A 1 87 ? 7.649 3.934 -14.949 1.00 94.44 87 LEU A N 1
ATOM 683 C CA . LEU A 1 87 ? 7.076 3.024 -13.955 1.00 94.44 87 LEU A CA 1
ATOM 684 C C . LEU A 1 87 ? 6.085 2.070 -14.619 1.00 94.44 87 LEU A C 1
ATOM 686 O O . LEU A 1 87 ? 6.115 0.868 -14.354 1.00 94.44 87 LEU A O 1
ATOM 690 N N . GLN A 1 88 ? 5.211 2.611 -15.468 1.00 93.38 88 GLN A N 1
ATOM 691 C CA . GLN A 1 88 ? 4.209 1.836 -16.190 1.00 93.38 88 GLN A CA 1
ATOM 692 C C . GLN A 1 88 ? 4.876 0.796 -17.099 1.00 93.38 88 GLN A C 1
ATOM 694 O O . GLN A 1 88 ? 4.526 -0.380 -17.015 1.00 93.38 88 GLN A O 1
ATOM 699 N N . ASP A 1 89 ? 5.896 1.183 -17.866 1.00 93.75 89 ASP A N 1
ATOM 700 C CA . ASP A 1 89 ? 6.647 0.287 -18.751 1.00 93.75 89 ASP A CA 1
ATOM 701 C C . ASP A 1 89 ? 7.383 -0.820 -17.974 1.00 93.75 89 ASP A C 1
ATOM 703 O O . ASP A 1 89 ? 7.344 -2.003 -18.342 1.00 93.75 89 ASP A O 1
ATOM 707 N N . ALA A 1 90 ? 8.024 -0.475 -16.853 1.00 95.44 90 ALA A N 1
ATOM 708 C CA . ALA A 1 90 ? 8.715 -1.450 -16.010 1.00 95.44 90 ALA A CA 1
ATOM 709 C C . ALA A 1 90 ? 7.742 -2.453 -15.361 1.00 95.44 90 ALA A C 1
ATOM 711 O O . ALA A 1 90 ? 8.029 -3.652 -15.315 1.00 95.44 90 ALA A O 1
ATOM 712 N N . CYS A 1 91 ? 6.573 -1.994 -14.904 1.00 95.69 91 CYS A N 1
ATOM 713 C CA . CYS A 1 91 ? 5.516 -2.866 -14.392 1.00 95.69 91 CYS A CA 1
ATOM 714 C C . CYS A 1 91 ? 4.936 -3.761 -15.500 1.00 95.69 91 CYS A C 1
ATOM 716 O O . CYS A 1 91 ? 4.782 -4.966 -15.304 1.00 95.69 91 CYS A O 1
ATOM 718 N N . GLN A 1 92 ? 4.655 -3.200 -16.680 1.00 94.00 92 GLN A N 1
ATOM 719 C CA . GLN A 1 92 ? 4.045 -3.920 -17.800 1.00 94.00 92 GLN A CA 1
ATOM 720 C C . GLN A 1 92 ? 4.960 -5.006 -18.377 1.00 94.00 92 GLN A C 1
ATOM 722 O O . GLN A 1 92 ? 4.488 -6.058 -18.810 1.00 94.00 92 GLN A O 1
ATOM 727 N N . SER A 1 93 ? 6.273 -4.768 -18.358 1.00 94.19 93 SER A N 1
ATOM 728 C CA . SER A 1 93 ? 7.291 -5.749 -18.750 1.00 94.19 93 SER A CA 1
ATOM 729 C C . SER A 1 93 ? 7.568 -6.813 -17.679 1.00 94.19 93 SER A C 1
ATOM 731 O O . SER A 1 93 ? 8.339 -7.740 -17.926 1.00 94.19 93 SER A O 1
ATOM 733 N N . GLY A 1 94 ? 6.965 -6.701 -16.488 1.00 94.44 94 GLY A N 1
ATOM 734 C CA . GLY A 1 94 ? 7.211 -7.600 -15.358 1.00 94.44 94 GLY A CA 1
ATOM 735 C C . GLY A 1 94 ? 8.589 -7.420 -14.711 1.00 94.44 94 GLY A C 1
ATOM 736 O O . GLY A 1 94 ? 9.000 -8.243 -13.890 1.00 94.44 94 GLY A O 1
ATOM 737 N N . ASN A 1 95 ? 9.322 -6.351 -15.041 1.00 96.12 95 ASN A N 1
ATOM 738 C CA . ASN A 1 95 ? 10.611 -6.043 -14.429 1.00 96.12 95 ASN A CA 1
ATOM 739 C C . ASN A 1 95 ? 10.414 -5.355 -13.070 1.00 96.12 95 ASN A C 1
ATOM 741 O O . ASN A 1 95 ? 10.734 -4.182 -12.877 1.00 96.12 95 ASN A O 1
ATOM 745 N N . TRP A 1 96 ? 9.907 -6.109 -12.092 1.00 95.94 96 TRP A N 1
ATOM 746 C CA . TRP A 1 96 ? 9.573 -5.602 -10.756 1.00 95.94 96 TRP A CA 1
ATOM 747 C C . TRP A 1 96 ? 10.771 -5.026 -9.992 1.00 95.94 96 TRP A C 1
ATOM 749 O O . TRP A 1 96 ? 10.600 -4.165 -9.129 1.00 95.94 96 TRP A O 1
ATOM 759 N N . LYS A 1 97 ? 11.996 -5.473 -10.302 1.00 95.56 97 LYS A N 1
ATOM 760 C CA . LYS A 1 97 ? 13.214 -4.904 -9.711 1.00 95.56 97 LYS A CA 1
ATOM 761 C C . LYS A 1 97 ? 13.426 -3.471 -10.191 1.00 95.56 97 LYS A C 1
ATOM 763 O O . LYS A 1 97 ? 13.668 -2.600 -9.359 1.00 95.56 97 LYS A O 1
ATOM 768 N N . GLU A 1 98 ? 13.324 -3.235 -11.498 1.00 95.25 98 GLU A N 1
ATOM 769 C CA . GLU A 1 98 ? 13.437 -1.886 -12.054 1.00 95.25 98 GLU A CA 1
ATOM 770 C C . GLU A 1 98 ? 12.236 -1.029 -11.661 1.00 95.25 98 GLU A C 1
ATOM 772 O O . GLU A 1 98 ? 12.417 0.079 -11.169 1.00 95.25 98 GLU A O 1
ATOM 777 N N . ALA A 1 99 ? 11.020 -1.574 -11.736 1.00 96.50 99 ALA A N 1
ATOM 778 C CA . ALA A 1 99 ? 9.808 -0.862 -11.347 1.00 96.50 99 ALA A CA 1
ATOM 779 C C . ALA A 1 99 ? 9.882 -0.334 -9.904 1.00 96.50 99 ALA A C 1
ATOM 781 O O . ALA A 1 99 ? 9.506 0.807 -9.643 1.00 96.50 99 ALA A O 1
ATOM 782 N N . LYS A 1 100 ? 10.447 -1.110 -8.963 1.00 96.06 100 LYS A N 1
ATOM 783 C CA . LYS A 1 100 ? 10.637 -0.648 -7.579 1.00 96.06 100 LYS A CA 1
ATOM 784 C C . LYS A 1 100 ? 11.648 0.502 -7.478 1.00 96.06 100 LYS A C 1
ATOM 786 O O . LYS A 1 100 ? 11.445 1.416 -6.680 1.00 96.06 100 LYS A O 1
ATOM 791 N N . LYS A 1 101 ? 12.724 0.481 -8.275 1.00 94.31 101 LYS A N 1
ATOM 792 C CA . LYS A 1 101 ? 13.699 1.585 -8.337 1.00 94.31 101 LYS A CA 1
ATOM 793 C C . LYS A 1 101 ? 13.065 2.850 -8.901 1.00 94.31 101 LYS A C 1
ATOM 795 O O . LYS A 1 101 ? 13.219 3.916 -8.311 1.00 94.31 101 LYS A O 1
ATOM 800 N N . VAL A 1 102 ? 12.321 2.722 -9.999 1.00 93.69 102 VAL A N 1
ATOM 801 C CA . VAL A 1 102 ? 11.583 3.829 -10.617 1.00 93.69 102 VAL A CA 1
ATOM 802 C C . VAL A 1 102 ? 10.566 4.411 -9.632 1.00 93.69 102 VAL A C 1
ATOM 804 O O . VAL A 1 102 ? 10.543 5.623 -9.435 1.00 93.69 102 VAL A O 1
ATOM 807 N N . ALA A 1 103 ? 9.806 3.565 -8.928 1.00 94.56 103 ALA A N 1
ATOM 808 C CA . ALA A 1 103 ? 8.878 3.994 -7.883 1.00 94.56 103 ALA A CA 1
ATOM 809 C C . ALA A 1 103 ? 9.579 4.781 -6.761 1.00 94.56 103 ALA A C 1
ATOM 811 O O . ALA A 1 103 ? 9.112 5.849 -6.378 1.00 94.56 103 ALA A 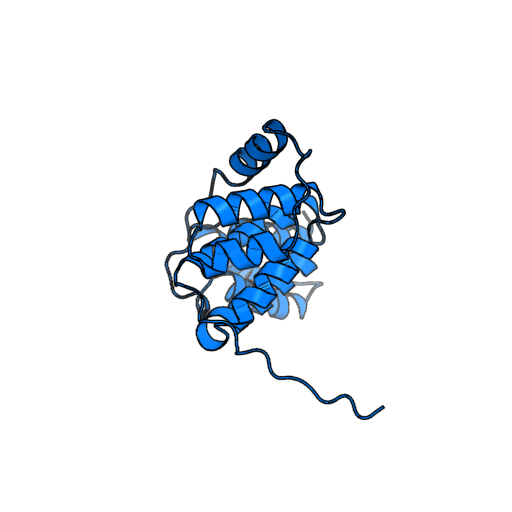O 1
ATOM 812 N N . ALA A 1 104 ? 10.725 4.307 -6.263 1.00 93.00 104 ALA A N 1
ATOM 813 C CA . ALA A 1 104 ? 11.486 5.027 -5.239 1.00 93.00 104 ALA A CA 1
ATOM 814 C C . ALA A 1 104 ? 12.034 6.375 -5.741 1.00 93.00 104 ALA A C 1
ATOM 816 O O . ALA A 1 104 ? 12.008 7.356 -5.004 1.00 93.00 104 ALA A O 1
ATOM 817 N N . ARG A 1 105 ? 12.480 6.462 -7.002 1.00 91.12 105 ARG A N 1
ATOM 818 C CA . ARG A 1 105 ? 12.884 7.744 -7.606 1.00 91.12 105 ARG A CA 1
ATOM 819 C C . ARG A 1 105 ? 11.697 8.702 -7.718 1.00 91.12 105 ARG A C 1
ATOM 821 O O . ARG A 1 105 ? 11.823 9.851 -7.307 1.00 91.12 105 ARG A O 1
ATOM 828 N N . LEU A 1 106 ? 10.541 8.221 -8.189 1.00 90.69 106 LEU A N 1
ATOM 829 C CA . LEU A 1 106 ? 9.294 8.998 -8.251 1.00 90.69 106 LEU A CA 1
ATOM 830 C C . LEU A 1 106 ? 8.871 9.513 -6.872 1.00 90.69 106 LEU A C 1
ATOM 832 O O . LEU A 1 106 ? 8.456 10.661 -6.748 1.00 90.69 106 LEU A O 1
ATOM 836 N N . GLN A 1 107 ? 9.021 8.692 -5.831 1.00 90.38 107 GLN A N 1
ATOM 837 C CA . GLN A 1 107 ? 8.726 9.082 -4.453 1.00 90.38 107 GLN A CA 1
ATOM 838 C C . GLN A 1 107 ? 9.585 10.265 -3.978 1.00 90.38 107 GLN A C 1
ATOM 840 O O . GLN A 1 107 ? 9.075 11.112 -3.249 1.00 90.38 107 GLN A O 1
ATOM 845 N N . HIS A 1 108 ? 10.858 10.330 -4.380 1.00 87.81 108 HIS A N 1
ATOM 846 C CA . HIS A 1 108 ? 11.772 11.416 -4.000 1.00 87.81 108 HIS A CA 1
ATOM 847 C C . HIS A 1 108 ? 11.529 12.716 -4.760 1.00 87.81 108 HIS A C 1
ATOM 849 O O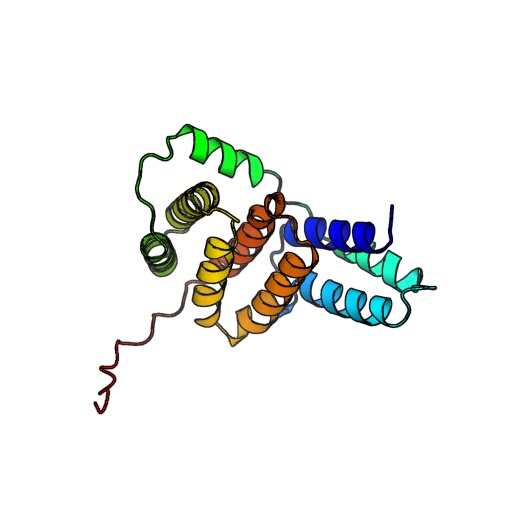 . HIS A 1 108 ? 11.706 13.790 -4.193 1.00 87.81 108 HIS A O 1
ATOM 855 N N . VAL A 1 109 ? 11.149 12.633 -6.038 1.00 83.19 109 VAL A N 1
ATOM 856 C CA . VAL A 1 109 ? 10.904 13.828 -6.866 1.00 83.19 109 VAL A CA 1
ATOM 857 C C . VAL A 1 109 ? 9.476 14.364 -6.734 1.00 83.19 109 VAL A C 1
ATOM 859 O O . VAL A 1 109 ? 9.199 15.483 -7.155 1.00 83.19 109 VAL A O 1
ATOM 862 N N . SER A 1 110 ? 8.557 13.582 -6.163 1.00 78.94 110 SER A N 1
ATOM 863 C CA . SER A 1 110 ? 7.179 14.009 -5.931 1.00 78.94 110 SER A CA 1
ATOM 864 C C . SER A 1 110 ? 7.097 14.967 -4.741 1.00 78.94 110 SER A C 1
ATOM 866 O O . SER A 1 110 ? 7.460 14.609 -3.624 1.00 78.94 110 SER A O 1
ATOM 868 N N . GLU A 1 111 ? 6.537 16.161 -4.957 1.00 68.50 111 GLU A N 1
ATOM 869 C CA . GLU A 1 111 ? 6.391 17.200 -3.922 1.00 68.50 111 GLU A CA 1
ATOM 870 C C . GLU A 1 111 ? 5.590 16.740 -2.692 1.00 68.50 111 GLU A C 1
ATOM 872 O O . GLU A 1 111 ? 5.786 17.241 -1.585 1.00 68.50 111 GLU A O 1
ATOM 877 N N . ASN A 1 112 ? 4.680 15.779 -2.872 1.00 69.50 112 ASN A N 1
ATOM 878 C CA . ASN A 1 112 ? 3.840 15.251 -1.801 1.00 69.50 112 ASN A CA 1
ATOM 879 C C . ASN A 1 112 ? 3.787 13.717 -1.749 1.00 69.50 112 ASN A C 1
ATOM 881 O O . ASN A 1 112 ? 3.177 13.188 -0.831 1.00 69.50 112 ASN A O 1
ATOM 885 N N . GLY A 1 113 ? 4.398 12.987 -2.686 1.00 69.56 113 GLY A N 1
ATOM 886 C CA . GLY A 1 113 ? 4.352 11.521 -2.753 1.00 69.56 113 GLY A CA 1
ATOM 887 C C . GLY A 1 113 ? 3.033 10.923 -3.263 1.00 69.56 113 GLY A C 1
ATOM 888 O O . GLY A 1 113 ? 2.944 9.705 -3.401 1.00 69.56 113 GLY A O 1
ATOM 889 N N . LEU A 1 114 ? 2.012 11.737 -3.555 1.00 78.62 114 LEU A N 1
ATOM 890 C CA . LEU A 1 114 ? 0.699 11.255 -4.006 1.00 78.62 114 LEU A CA 1
ATOM 891 C C . LEU A 1 114 ? 0.722 10.772 -5.457 1.00 78.62 114 LEU A C 1
ATOM 893 O O . LEU A 1 114 ? 0.081 9.771 -5.765 1.00 78.62 114 LEU A O 1
ATOM 897 N N . GLY A 1 115 ? 1.524 11.411 -6.315 1.00 84.81 115 GLY A N 1
ATOM 898 C CA . GLY A 1 115 ? 1.597 11.052 -7.735 1.00 84.81 115 GLY A CA 1
ATOM 899 C C . GLY A 1 115 ? 2.050 9.606 -7.978 1.00 84.81 115 GLY A C 1
ATOM 900 O O . GLY A 1 115 ? 1.606 8.970 -8.929 1.00 84.81 115 GLY A O 1
ATOM 901 N N . LEU A 1 116 ? 2.877 9.043 -7.087 1.00 91.44 116 LEU A N 1
ATOM 902 C CA . LEU A 1 116 ? 3.253 7.629 -7.158 1.00 91.44 116 LEU A CA 1
ATOM 903 C C . LEU A 1 116 ? 2.069 6.707 -6.836 1.00 91.44 116 LEU A C 1
ATOM 905 O O . LEU A 1 116 ? 1.849 5.721 -7.535 1.00 91.44 116 LEU A O 1
ATOM 909 N N . ILE A 1 117 ? 1.316 7.010 -5.775 1.00 92.62 117 ILE A N 1
ATOM 910 C CA . ILE A 1 117 ? 0.154 6.206 -5.378 1.00 92.62 117 ILE A CA 1
ATOM 911 C C . ILE A 1 117 ? -0.901 6.239 -6.483 1.00 92.62 117 ILE A C 1
ATOM 913 O O . ILE A 1 117 ? -1.424 5.191 -6.844 1.00 92.62 117 ILE A O 1
ATOM 917 N N . GLU A 1 118 ? -1.178 7.412 -7.050 1.00 91.69 118 GLU A N 1
ATOM 918 C CA . GLU A 1 118 ? -2.131 7.576 -8.152 1.00 91.69 118 GLU A CA 1
ATOM 919 C C . GLU A 1 118 ? -1.720 6.754 -9.380 1.00 91.69 118 GLU A C 1
ATOM 921 O O . GLU A 1 118 ? -2.520 5.960 -9.871 1.00 91.69 118 GLU A O 1
ATOM 926 N N . ALA A 1 119 ? -0.452 6.828 -9.795 1.00 93.50 119 ALA A N 1
ATOM 927 C CA . ALA A 1 119 ? 0.068 6.022 -10.901 1.00 93.50 119 ALA A CA 1
ATOM 928 C C . ALA A 1 119 ? -0.061 4.506 -10.654 1.00 93.50 119 ALA A C 1
ATOM 930 O O . ALA A 1 119 ? -0.398 3.739 -11.558 1.00 93.50 119 ALA A O 1
ATOM 931 N N . LEU A 1 120 ? 0.197 4.052 -9.424 1.00 95.94 120 LEU A N 1
ATOM 932 C CA . LEU A 1 120 ? 0.040 2.644 -9.056 1.00 95.94 120 LEU A CA 1
ATOM 933 C C . LEU A 1 120 ? -1.438 2.221 -9.001 1.00 95.94 120 LEU A C 1
ATOM 935 O O . LEU A 1 120 ? -1.745 1.080 -9.344 1.00 95.94 120 LEU A O 1
ATOM 939 N N . ILE A 1 121 ? -2.353 3.113 -8.606 1.00 95.69 121 ILE A N 1
ATOM 940 C CA . ILE A 1 121 ? -3.800 2.851 -8.658 1.00 95.69 121 ILE A CA 1
ATOM 941 C C . ILE A 1 121 ? -4.239 2.709 -10.115 1.00 95.69 121 ILE A C 1
ATOM 943 O O . ILE A 1 121 ? -4.931 1.756 -10.444 1.00 95.69 121 ILE A O 1
ATOM 947 N N . GLU A 1 122 ? -3.801 3.587 -11.017 1.00 94.00 122 GLU A N 1
ATOM 948 C CA . GLU A 1 122 ? -4.121 3.463 -12.446 1.00 94.00 122 GLU A CA 1
ATOM 949 C C . GLU A 1 122 ? -3.677 2.113 -13.026 1.00 94.00 122 GLU A C 1
ATOM 951 O O . GLU A 1 122 ? -4.440 1.460 -13.742 1.00 94.00 122 GLU A O 1
ATOM 956 N N . LEU A 1 123 ? -2.473 1.651 -12.670 1.00 94.94 123 LEU A N 1
ATOM 957 C CA . LEU A 1 123 ? -1.992 0.318 -13.045 1.00 94.94 123 LEU A CA 1
ATOM 958 C C . LEU A 1 123 ? -2.853 -0.800 -12.446 1.00 94.94 123 LEU A C 1
ATOM 960 O O . LEU A 1 123 ? -3.119 -1.798 -13.116 1.00 94.94 123 LEU A O 1
ATOM 964 N N . SER A 1 124 ? -3.316 -0.644 -11.205 1.00 94.69 124 SER A N 1
ATOM 965 C CA . SER A 1 124 ? -4.128 -1.658 -10.529 1.00 94.69 124 SER A CA 1
ATOM 966 C C . SER A 1 124 ? -5.513 -1.822 -11.151 1.00 94.69 124 SER A C 1
ATOM 968 O O . SER A 1 124 ? -6.045 -2.933 -11.173 1.00 94.69 124 SER A O 1
ATOM 970 N N . LEU A 1 125 ? -6.063 -0.763 -11.750 1.00 93.00 125 LEU A N 1
ATOM 971 C CA . LEU A 1 125 ? -7.343 -0.812 -12.459 1.00 93.00 125 LEU A CA 1
ATOM 972 C C . LEU A 1 125 ? -7.314 -1.712 -13.704 1.00 93.00 125 LEU A C 1
ATOM 974 O O . LEU A 1 125 ? -8.373 -2.152 -14.150 1.00 93.00 125 LEU A O 1
ATOM 978 N N . GLN A 1 126 ? -6.134 -2.053 -14.236 1.00 92.88 126 GLN A N 1
ATOM 979 C CA . GLN A 1 126 ? -6.025 -3.061 -15.296 1.00 92.88 126 GLN A CA 1
ATOM 980 C C . GLN A 1 126 ? -6.486 -4.451 -14.828 1.00 92.88 126 GLN A C 1
ATOM 982 O O . GLN A 1 126 ? -6.908 -5.267 -15.646 1.00 92.88 126 GLN A O 1
ATOM 987 N N . ASP A 1 127 ? -6.432 -4.718 -13.521 1.00 92.81 127 ASP A N 1
ATOM 988 C CA . ASP A 1 127 ? -6.908 -5.946 -12.888 1.00 92.81 127 ASP A CA 1
ATOM 989 C C . ASP A 1 127 ? -7.981 -5.647 -11.832 1.00 92.81 127 ASP A C 1
ATOM 991 O O . ASP A 1 127 ? -7.875 -6.021 -10.662 1.00 92.81 127 ASP A O 1
ATOM 995 N N . PHE A 1 128 ? -9.017 -4.925 -12.262 1.00 93.19 128 PHE A N 1
ATOM 996 C CA . PHE A 1 128 ? -10.047 -4.379 -11.381 1.00 93.19 128 PHE A CA 1
ATOM 997 C C . PHE A 1 128 ? -10.709 -5.416 -10.461 1.00 93.19 128 PHE A C 1
ATOM 999 O O . PHE A 1 128 ? -10.917 -5.120 -9.287 1.00 93.19 128 PHE A O 1
ATOM 1006 N N . ASP A 1 129 ? -10.996 -6.625 -10.949 1.00 94.50 129 ASP A N 1
ATOM 1007 C CA . ASP A 1 129 ? -11.689 -7.652 -10.155 1.00 94.50 129 ASP A CA 1
ATOM 1008 C C . ASP A 1 129 ? -10.902 -8.056 -8.897 1.00 94.50 129 ASP A C 1
ATOM 1010 O O . ASP A 1 129 ? -11.488 -8.292 -7.841 1.00 94.50 129 ASP A O 1
ATOM 1014 N N . ARG A 1 130 ? -9.568 -8.100 -8.989 1.00 95.50 130 ARG A N 1
ATOM 1015 C CA . ARG A 1 130 ? -8.686 -8.434 -7.862 1.00 95.50 130 ARG A CA 1
ATOM 1016 C C . ARG A 1 130 ? -8.262 -7.202 -7.068 1.00 95.50 130 ARG A C 1
ATOM 1018 O O . ARG A 1 130 ? -8.099 -7.263 -5.856 1.00 95.50 130 ARG A O 1
ATOM 1025 N N . MET A 1 131 ? -8.019 -6.090 -7.757 1.00 96.81 131 MET A N 1
ATOM 1026 C CA . MET A 1 131 ? -7.324 -4.940 -7.178 1.00 96.81 131 MET A CA 1
ATOM 1027 C C . MET A 1 131 ? -8.235 -3.760 -6.849 1.00 96.81 131 MET A C 1
ATOM 1029 O O . MET A 1 131 ? -7.818 -2.885 -6.091 1.00 96.81 131 MET A O 1
ATOM 1033 N N . GLY A 1 132 ? -9.446 -3.689 -7.400 1.00 96.44 132 GLY A N 1
ATOM 1034 C CA . GLY A 1 132 ? -10.316 -2.516 -7.307 1.00 96.44 132 GLY A CA 1
ATOM 1035 C C . GLY A 1 132 ? -10.710 -2.184 -5.869 1.00 96.44 132 GLY A C 1
ATOM 1036 O O . GLY A 1 132 ? -10.478 -1.065 -5.405 1.00 96.44 132 GLY A O 1
ATOM 1037 N N . ILE A 1 133 ? -11.241 -3.171 -5.136 1.00 97.88 133 ILE A N 1
ATOM 1038 C CA . ILE A 1 133 ? -11.648 -3.009 -3.730 1.00 97.88 133 ILE A CA 1
ATOM 1039 C C . ILE A 1 133 ? -10.431 -2.641 -2.881 1.00 97.88 133 ILE A C 1
ATOM 1041 O O . ILE A 1 133 ? -10.442 -1.633 -2.172 1.00 97.88 133 ILE A O 1
ATOM 1045 N N . PHE A 1 134 ? -9.355 -3.417 -3.000 1.00 98.31 134 PHE A N 1
ATOM 1046 C CA . PHE A 1 134 ? -8.114 -3.167 -2.278 1.00 98.31 134 PHE A CA 1
ATOM 1047 C C . PHE A 1 134 ? -7.573 -1.750 -2.501 1.00 98.31 134 PHE A C 1
ATOM 1049 O O . PHE A 1 134 ? -7.350 -1.016 -1.538 1.00 98.31 134 PHE A O 1
ATOM 1056 N N . SER A 1 135 ? -7.408 -1.342 -3.761 1.00 97.88 135 SER A N 1
ATOM 1057 C CA . SER A 1 135 ? -6.795 -0.059 -4.128 1.00 97.88 135 SER A CA 1
ATOM 1058 C C . SER A 1 135 ? -7.617 1.117 -3.611 1.00 97.88 135 SER A C 1
ATOM 1060 O O . SER A 1 135 ? -7.060 2.065 -3.058 1.00 97.88 135 SER A O 1
ATOM 1062 N N . TYR A 1 136 ? -8.947 1.025 -3.700 1.00 97.69 136 TYR A N 1
ATOM 1063 C CA . TYR A 1 136 ? -9.855 2.022 -3.136 1.00 97.69 136 TYR A CA 1
ATOM 1064 C C . TYR A 1 136 ? -9.700 2.154 -1.614 1.00 97.69 136 TYR A C 1
ATOM 1066 O O . TYR A 1 136 ? -9.587 3.259 -1.075 1.00 97.69 136 TYR A O 1
ATOM 1074 N N . HIS A 1 137 ? -9.670 1.031 -0.895 1.00 98.12 137 HIS A N 1
ATOM 1075 C CA . HIS A 1 137 ? -9.530 1.041 0.560 1.00 98.12 137 HIS A CA 1
ATOM 1076 C C . HIS A 1 137 ? -8.136 1.497 1.014 1.00 98.12 137 HIS A C 1
ATOM 1078 O O . HIS A 1 137 ? -8.025 2.233 2.000 1.00 98.12 137 HIS A O 1
ATOM 1084 N N . LEU A 1 138 ? -7.083 1.141 0.279 1.00 97.62 138 LEU A N 1
ATOM 1085 C CA . LEU A 1 138 ? -5.725 1.609 0.534 1.00 97.62 138 LEU A CA 1
ATOM 1086 C C . LEU A 1 138 ? -5.599 3.124 0.333 1.00 97.62 138 LEU A C 1
ATOM 1088 O O . LEU A 1 138 ? -5.061 3.810 1.202 1.00 97.62 138 LEU A O 1
ATOM 1092 N N . GLN A 1 139 ? -6.170 3.662 -0.750 1.00 95.75 139 GLN A N 1
ATOM 1093 C CA . GLN A 1 139 ? -6.208 5.105 -0.995 1.00 95.75 139 GLN A CA 1
ATOM 1094 C C . GLN A 1 139 ? -6.917 5.839 0.150 1.00 95.75 139 GLN A C 1
ATOM 1096 O O . GLN A 1 139 ? -6.395 6.816 0.681 1.00 95.75 139 GLN A O 1
ATOM 1101 N N . ARG A 1 140 ? -8.075 5.335 0.597 1.00 95.31 140 ARG A N 1
ATOM 1102 C CA . ARG A 1 140 ? -8.827 5.919 1.721 1.00 95.31 140 ARG A CA 1
ATOM 1103 C C . ARG A 1 140 ? -8.054 5.917 3.033 1.00 95.31 140 ARG A C 1
ATOM 1105 O O . ARG A 1 140 ? -8.176 6.875 3.797 1.00 95.31 140 ARG A O 1
ATOM 1112 N N . ALA A 1 141 ? -7.296 4.858 3.303 1.00 95.81 141 ALA A N 1
ATOM 1113 C CA . ALA A 1 141 ? -6.439 4.784 4.478 1.00 95.81 141 ALA A CA 1
ATOM 1114 C C . ALA A 1 141 ? -5.324 5.839 4.405 1.00 95.81 141 ALA A C 1
ATOM 1116 O O . ALA A 1 141 ? -5.150 6.609 5.350 1.00 95.81 141 ALA A O 1
ATOM 1117 N N . ASN A 1 142 ? -4.665 5.959 3.248 1.00 93.81 142 ASN A N 1
ATOM 1118 C CA . ASN A 1 142 ? -3.630 6.965 3.027 1.00 93.81 142 ASN A CA 1
ATOM 1119 C C . ASN A 1 142 ? -4.166 8.401 3.193 1.00 93.81 142 ASN A C 1
ATOM 1121 O O . ASN A 1 142 ? -3.628 9.201 3.960 1.00 93.81 142 ASN A O 1
ATOM 1125 N N . THR A 1 143 ? -5.300 8.713 2.554 1.00 92.00 143 THR A N 1
ATOM 1126 C CA . THR A 1 143 ? -5.968 10.020 2.674 1.00 92.00 143 THR A CA 1
ATOM 1127 C C . THR A 1 143 ? -6.413 10.318 4.106 1.00 92.00 143 THR A C 1
ATOM 1129 O O . THR A 1 143 ? -6.404 11.475 4.518 1.00 92.00 143 THR A O 1
ATOM 1132 N N . PHE A 1 144 ? -6.805 9.306 4.886 1.00 91.88 144 PHE A N 1
ATOM 1133 C CA . PHE A 1 144 ? -7.145 9.493 6.296 1.00 91.88 144 PHE A CA 1
ATOM 1134 C C . PHE A 1 144 ? -5.915 9.824 7.153 1.00 91.88 144 PHE A C 1
ATOM 1136 O O . PHE A 1 144 ? -6.035 10.586 8.119 1.00 91.88 144 PHE A O 1
ATOM 1143 N N . ASN A 1 145 ? -4.741 9.284 6.808 1.00 86.31 145 ASN A N 1
ATOM 1144 C CA . ASN A 1 145 ? -3.516 9.546 7.553 1.00 86.31 145 ASN A CA 1
ATOM 1145 C C . ASN A 1 145 ? -3.045 11.001 7.399 1.00 86.31 145 ASN A C 1
ATOM 1147 O O . ASN A 1 145 ? -2.718 11.644 8.400 1.00 86.31 145 ASN A O 1
ATOM 1151 N N . GLN A 1 146 ? -3.118 11.547 6.177 1.00 77.75 146 GLN A N 1
ATOM 1152 C CA . GLN A 1 146 ? -2.698 12.919 5.832 1.00 77.75 146 GLN A CA 1
ATOM 1153 C C . GLN A 1 146 ? -1.222 13.228 6.155 1.00 77.75 146 GLN A C 1
ATOM 1155 O O . GLN A 1 146 ? -0.855 14.397 6.272 1.00 77.75 146 GLN A O 1
ATOM 1160 N N . ASP A 1 147 ? -0.377 12.205 6.316 1.00 80.81 147 ASP A N 1
ATOM 1161 C CA . ASP A 1 147 ? 1.062 12.370 6.527 1.00 80.81 147 ASP A CA 1
ATOM 1162 C C . ASP A 1 147 ? 1.827 11.966 5.266 1.00 80.81 147 ASP A C 1
ATOM 1164 O O . ASP A 1 147 ? 1.998 10.782 4.969 1.00 80.81 147 ASP A O 1
ATOM 1168 N N . ASN A 1 148 ? 2.325 12.969 4.540 1.00 72.50 148 ASN A N 1
ATOM 1169 C CA . ASN A 1 148 ? 3.080 12.757 3.308 1.00 72.50 148 ASN A CA 1
ATOM 1170 C C . ASN A 1 148 ? 4.346 11.914 3.527 1.00 72.50 148 ASN A C 1
ATOM 1172 O O . ASN A 1 148 ? 4.794 11.248 2.595 1.00 72.50 148 ASN A O 1
ATOM 1176 N N . LYS A 1 149 ? 4.908 11.892 4.747 1.00 73.25 149 LYS A N 1
ATOM 1177 C CA . LYS A 1 149 ? 6.078 11.059 5.074 1.00 73.25 149 LYS A CA 1
ATOM 1178 C C . LYS A 1 149 ? 5.764 9.569 4.991 1.00 73.25 149 LYS A C 1
ATOM 1180 O O . LYS A 1 149 ? 6.657 8.775 4.709 1.00 73.25 149 LYS A O 1
ATOM 1185 N N . ASN A 1 150 ? 4.499 9.201 5.185 1.00 81.81 150 ASN A N 1
ATOM 1186 C CA . ASN A 1 150 ? 4.055 7.816 5.154 1.00 81.81 150 ASN A CA 1
ATOM 1187 C C . ASN A 1 150 ? 3.553 7.390 3.769 1.00 81.81 150 ASN A C 1
ATOM 1189 O O . ASN A 1 150 ? 3.335 6.206 3.558 1.00 81.81 150 ASN A O 1
ATOM 1193 N N . ASN A 1 151 ? 3.455 8.276 2.774 1.00 89.94 151 ASN A N 1
ATOM 1194 C CA . ASN A 1 151 ? 2.973 7.886 1.439 1.00 89.94 151 ASN A CA 1
ATOM 1195 C C . ASN A 1 151 ? 3.780 6.727 0.824 1.00 89.94 151 ASN A C 1
ATOM 1197 O O . ASN A 1 151 ? 3.206 5.850 0.177 1.00 89.94 151 ASN A O 1
ATOM 1201 N N . TRP A 1 152 ? 5.082 6.642 1.116 1.00 93.19 152 TRP A N 1
ATOM 1202 C CA . TRP A 1 152 ? 5.916 5.535 0.651 1.00 93.19 152 TRP A CA 1
ATOM 1203 C C . TRP A 1 152 ? 5.427 4.161 1.129 1.00 93.19 152 TRP A C 1
ATOM 1205 O O . TRP A 1 152 ? 5.394 3.214 0.347 1.00 93.19 152 TRP A O 1
ATOM 1215 N N . ILE A 1 153 ? 4.992 4.029 2.386 1.00 94.56 153 ILE A N 1
ATOM 1216 C CA . ILE A 1 153 ? 4.582 2.726 2.935 1.00 94.56 153 ILE A CA 1
ATOM 1217 C C . ILE A 1 153 ? 3.285 2.229 2.279 1.00 94.56 153 ILE A C 1
ATOM 1219 O O . ILE A 1 153 ? 3.136 1.028 2.039 1.00 94.56 153 ILE A O 1
ATOM 1223 N N . TYR A 1 154 ? 2.389 3.151 1.910 1.00 96.19 154 TYR A N 1
ATOM 1224 C CA . TYR A 1 154 ? 1.170 2.856 1.155 1.00 96.19 154 TYR A CA 1
ATOM 1225 C C . TYR A 1 154 ? 1.494 2.541 -0.309 1.00 96.19 154 TYR A C 1
ATOM 1227 O O . TYR A 1 154 ? 0.977 1.563 -0.845 1.00 96.19 154 TYR A O 1
ATOM 1235 N N . ALA A 1 155 ? 2.401 3.292 -0.940 1.00 95.81 155 ALA A N 1
ATOM 1236 C CA . ALA A 1 155 ? 2.862 2.998 -2.295 1.00 95.81 155 ALA A CA 1
ATOM 1237 C C . ALA A 1 155 ? 3.502 1.603 -2.390 1.00 95.81 155 ALA A C 1
ATOM 1239 O O . ALA A 1 155 ? 3.181 0.833 -3.294 1.00 95.81 155 ALA A O 1
ATOM 1240 N N . VAL A 1 156 ? 4.348 1.226 -1.425 1.00 96.81 156 VAL A N 1
ATOM 1241 C CA . VAL A 1 156 ? 4.957 -0.112 -1.378 1.00 96.81 156 VAL A CA 1
ATOM 1242 C C . VAL A 1 156 ? 3.918 -1.202 -1.116 1.00 96.81 156 VAL A C 1
ATOM 1244 O O . VAL A 1 156 ? 4.028 -2.285 -1.691 1.00 96.81 156 VAL A O 1
ATOM 1247 N N . CYS A 1 157 ? 2.901 -0.939 -0.289 1.00 97.69 157 CYS A N 1
ATOM 1248 C CA . CYS A 1 157 ? 1.778 -1.859 -0.098 1.00 97.69 157 CYS A CA 1
ATOM 1249 C C . CYS A 1 157 ? 1.077 -2.145 -1.435 1.00 97.69 157 CYS A C 1
ATOM 1251 O O . CYS A 1 157 ? 0.988 -3.302 -1.843 1.00 97.69 157 CYS A O 1
ATOM 1253 N N . LEU A 1 158 ? 0.698 -1.096 -2.174 1.00 97.62 158 LEU A N 1
ATOM 1254 C CA . LEU A 1 158 ? 0.062 -1.229 -3.486 1.00 97.62 158 LEU A CA 1
ATOM 1255 C C . LEU A 1 158 ? 0.955 -1.949 -4.499 1.00 97.62 158 LEU A C 1
ATOM 1257 O O . LEU A 1 158 ? 0.512 -2.867 -5.184 1.00 97.62 158 LEU A O 1
ATOM 1261 N N . PHE A 1 159 ? 2.233 -1.571 -4.553 1.00 97.56 159 PHE A N 1
ATOM 1262 C CA . PHE A 1 159 ? 3.232 -2.192 -5.418 1.00 97.56 159 PHE A CA 1
ATOM 1263 C C . PHE A 1 159 ? 3.393 -3.694 -5.137 1.00 97.56 159 PHE A C 1
ATOM 1265 O O . PHE A 1 159 ? 3.507 -4.503 -6.058 1.00 97.56 159 PHE A O 1
ATOM 1272 N N . ASN A 1 160 ? 3.394 -4.090 -3.861 1.00 97.44 160 ASN A N 1
ATOM 1273 C CA . ASN A 1 160 ? 3.519 -5.490 -3.471 1.00 97.44 160 ASN A CA 1
ATOM 1274 C C . ASN A 1 160 ? 2.269 -6.319 -3.782 1.00 97.44 160 ASN A C 1
ATOM 1276 O O . ASN A 1 160 ? 2.409 -7.513 -4.017 1.00 97.44 160 ASN A O 1
ATOM 1280 N N . GLU A 1 161 ? 1.082 -5.718 -3.815 1.00 97.75 161 GLU A N 1
ATOM 1281 C CA . GLU A 1 161 ? -0.128 -6.401 -4.284 1.00 97.75 161 GLU A CA 1
ATOM 1282 C C . GLU A 1 161 ? -0.183 -6.484 -5.816 1.00 97.75 161 GLU A C 1
ATOM 1284 O O . GLU A 1 161 ? -0.593 -7.506 -6.372 1.00 97.75 161 GLU A O 1
ATOM 1289 N N . LEU A 1 162 ? 0.300 -5.450 -6.515 1.00 96.50 162 LEU A N 1
ATOM 1290 C CA . LEU A 1 162 ? 0.445 -5.459 -7.972 1.00 96.50 162 LEU A CA 1
ATOM 1291 C C . LEU A 1 162 ? 1.357 -6.597 -8.434 1.00 96.50 162 LEU A C 1
ATOM 1293 O O . LEU A 1 162 ? 0.944 -7.389 -9.275 1.00 96.50 162 LEU A O 1
ATOM 1297 N N . LYS A 1 163 ? 2.549 -6.737 -7.835 1.00 96.00 163 LYS A N 1
ATOM 1298 C CA . LYS A 1 163 ? 3.558 -7.728 -8.259 1.00 96.00 163 LYS A CA 1
ATOM 1299 C C . LYS A 1 163 ? 3.135 -9.194 -8.089 1.00 96.00 163 LYS A C 1
ATOM 1301 O O . LYS A 1 163 ? 3.829 -10.073 -8.595 1.00 96.00 163 LYS A O 1
ATOM 1306 N N . LYS A 1 164 ? 2.059 -9.483 -7.340 1.00 95.94 164 LYS A N 1
ATOM 1307 C CA . LYS A 1 164 ? 1.580 -10.861 -7.110 1.00 95.94 164 LYS A CA 1
ATOM 1308 C C . LYS A 1 164 ? 1.162 -11.551 -8.405 1.00 95.94 164 LYS A C 1
ATOM 1310 O O . LYS A 1 164 ? 1.208 -12.775 -8.484 1.00 95.94 164 LYS A O 1
ATOM 1315 N N . GLN A 1 165 ? 0.755 -10.779 -9.410 1.00 92.88 165 GLN A N 1
ATOM 1316 C CA . GLN A 1 165 ? 0.392 -11.283 -10.728 1.00 92.88 165 GLN A CA 1
ATOM 1317 C C . GLN A 1 165 ? 0.938 -10.355 -11.813 1.00 92.88 165 GLN A C 1
ATOM 1319 O O . GLN A 1 165 ? 1.115 -9.159 -11.598 1.00 92.88 165 GLN A O 1
ATOM 1324 N N . ASN A 1 166 ? 1.203 -10.903 -12.998 1.00 89.25 166 ASN A N 1
ATOM 1325 C CA . ASN A 1 166 ? 1.574 -10.069 -14.136 1.00 89.25 166 ASN A CA 1
ATOM 1326 C C . ASN A 1 166 ? 0.389 -9.186 -14.535 1.00 89.25 166 ASN A C 1
ATOM 1328 O O . ASN A 1 166 ? -0.750 -9.655 -14.586 1.00 89.25 166 ASN A O 1
ATOM 1332 N N . LEU A 1 167 ? 0.673 -7.924 -14.858 1.00 89.38 167 LEU A N 1
ATOM 1333 C CA . LEU A 1 167 ? -0.339 -7.015 -15.374 1.00 89.38 167 LEU A CA 1
ATOM 1334 C C . LEU A 1 167 ? -0.942 -7.561 -16.670 1.00 89.38 167 LEU A C 1
ATOM 1336 O O . LEU A 1 167 ? -0.245 -8.107 -17.533 1.00 89.38 167 LEU A O 1
ATOM 1340 N N . LYS A 1 168 ? -2.258 -7.385 -16.812 1.00 85.69 168 LYS A N 1
ATOM 1341 C CA . LYS A 1 168 ? -2.945 -7.627 -18.082 1.00 85.69 168 LYS A CA 1
ATOM 1342 C C . LYS A 1 168 ? -2.376 -6.670 -19.131 1.00 85.69 168 LYS A C 1
ATOM 1344 O O . LYS A 1 168 ? -1.847 -5.615 -18.806 1.00 85.69 168 LYS A O 1
ATOM 1349 N N . GLN A 1 169 ? -2.433 -7.052 -20.403 1.00 79.62 169 GLN A N 1
ATOM 1350 C CA . GLN A 1 169 ? -1.960 -6.161 -21.462 1.00 79.62 169 GLN A CA 1
ATOM 1351 C C . GLN A 1 169 ? -2.848 -4.910 -21.518 1.00 79.62 169 GLN A C 1
ATOM 1353 O O . GLN A 1 169 ? -4.075 -5.046 -21.422 1.00 79.62 169 GLN A O 1
ATOM 1358 N N . PRO A 1 170 ? -2.267 -3.714 -21.709 1.00 75.62 170 PRO A N 1
ATOM 1359 C CA . PRO A 1 170 ? -3.040 -2.493 -21.808 1.00 75.62 170 PRO A CA 1
ATOM 1360 C C . PRO A 1 170 ? -3.971 -2.581 -23.017 1.00 75.62 170 PRO A C 1
ATOM 1362 O O . PRO A 1 170 ? -3.691 -3.255 -24.017 1.00 75.62 170 PRO A O 1
ATOM 1365 N N . HIS A 1 171 ? -5.112 -1.900 -22.937 1.00 71.75 171 HIS A N 1
ATOM 1366 C CA . HIS A 1 171 ? -6.028 -1.844 -24.067 1.00 71.75 171 HIS A CA 1
ATOM 1367 C C . HIS A 1 171 ? -5.327 -1.253 -25.293 1.00 71.75 171 HIS A C 1
ATOM 1369 O O . HIS A 1 171 ? -4.585 -0.276 -25.199 1.00 71.75 171 HIS A O 1
ATOM 1375 N N . LYS A 1 172 ? -5.599 -1.829 -26.470 1.00 76.19 172 LYS A N 1
ATOM 1376 C CA . LYS A 1 172 ? -5.108 -1.272 -27.734 1.00 76.19 172 LYS A CA 1
ATOM 1377 C C . LYS A 1 172 ? -5.575 0.176 -27.860 1.00 76.19 172 LYS A C 1
ATOM 1379 O O . LYS A 1 172 ? -6.760 0.451 -27.657 1.00 76.19 172 LYS A O 1
ATOM 1384 N N . ALA A 1 173 ? -4.660 1.061 -28.251 1.00 73.88 173 ALA A N 1
ATOM 1385 C CA . ALA A 1 173 ? -4.981 2.448 -28.543 1.00 73.88 173 ALA A CA 1
ATOM 1386 C C . ALA A 1 173 ? -6.159 2.511 -29.526 1.00 73.88 173 ALA A C 1
ATOM 1388 O O . ALA A 1 173 ? -6.117 1.932 -30.615 1.00 73.88 173 ALA A O 1
ATOM 1389 N N . LYS A 1 174 ? -7.233 3.192 -29.124 1.00 75.69 174 LYS A N 1
ATOM 1390 C CA . LYS A 1 174 ? -8.347 3.523 -30.009 1.00 75.69 174 LYS A CA 1
ATOM 1391 C C . LYS A 1 174 ? -8.235 4.997 -30.350 1.00 75.69 174 LYS A C 1
ATOM 1393 O O . LYS A 1 174 ? -8.232 5.833 -29.453 1.00 75.69 174 LYS A O 1
ATOM 1398 N N . ASN A 1 175 ? -8.181 5.312 -31.641 1.00 76.19 175 ASN A N 1
ATOM 1399 C CA . ASN A 1 175 ? -8.316 6.689 -32.097 1.00 76.19 175 ASN A CA 1
ATOM 1400 C C . ASN A 1 175 ? -9.719 7.177 -31.722 1.00 76.19 175 ASN A C 1
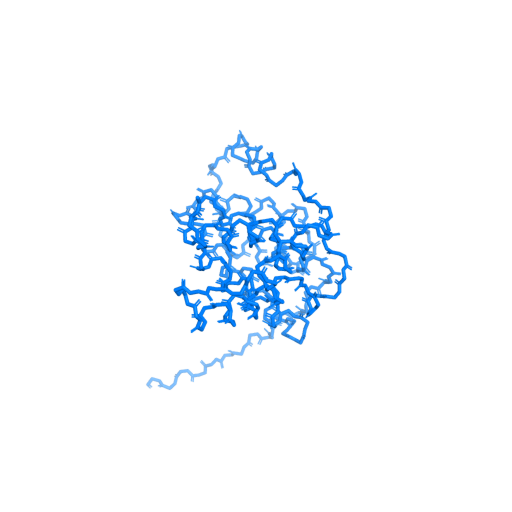ATOM 1402 O O . ASN A 1 175 ? -10.707 6.776 -32.341 1.00 76.19 175 ASN A O 1
ATOM 1406 N N . VAL A 1 176 ? -9.812 8.013 -30.691 1.00 76.25 176 VAL A N 1
ATOM 1407 C CA . VAL A 1 176 ? -11.053 8.708 -30.359 1.00 76.25 176 VAL A CA 1
ATOM 1408 C C . VAL A 1 176 ? -11.177 9.856 -31.352 1.00 76.25 176 VAL A C 1
ATOM 1410 O O . VAL A 1 176 ? -10.375 10.788 -31.335 1.00 76.25 176 VAL A O 1
ATOM 1413 N N . LYS A 1 177 ? -12.154 9.780 -32.262 1.00 70.94 177 LYS A N 1
ATOM 1414 C CA . LYS A 1 177 ? -12.507 10.934 -33.093 1.00 70.94 177 LYS A CA 1
ATOM 1415 C C . LYS A 1 177 ? -13.138 11.979 -32.179 1.00 70.94 177 LYS A C 1
ATOM 1417 O O . LYS A 1 177 ? -14.283 11.822 -31.766 1.00 70.94 177 LYS A O 1
ATOM 1422 N N . LEU A 1 178 ? -12.379 13.018 -31.852 1.00 67.06 178 LEU A N 1
ATOM 1423 C CA . LEU A 1 178 ? -12.940 14.237 -31.289 1.00 67.06 178 LEU A CA 1
ATOM 1424 C C . LEU A 1 178 ? -13.712 14.922 -32.419 1.00 67.06 178 LEU A C 1
ATOM 1426 O O . LEU A 1 178 ? -13.122 15.314 -33.424 1.00 67.06 178 LEU A O 1
ATOM 1430 N N . PHE A 1 179 ? -15.035 14.985 -32.291 1.00 69.12 179 PHE A N 1
ATOM 1431 C CA . PHE A 1 179 ? -15.848 15.857 -33.131 1.00 69.12 179 PHE A CA 1
ATOM 1432 C C . PHE A 1 179 ? -15.625 17.281 -32.614 1.00 69.12 179 PHE A C 1
ATOM 1434 O O . PHE A 1 179 ? -16.215 17.666 -31.606 1.00 69.12 179 PHE A O 1
ATOM 1441 N N . LEU A 1 180 ? -14.678 17.987 -33.236 1.00 58.44 180 LEU A N 1
ATOM 1442 C CA . LEU A 1 180 ? -14.501 19.433 -33.101 1.00 58.44 180 LEU A CA 1
ATOM 1443 C C . LEU A 1 180 ? -15.418 20.149 -34.092 1.00 58.44 180 LEU A C 1
ATOM 1445 O O . LEU A 1 180 ? -15.522 19.651 -35.239 1.00 58.44 180 LEU A O 1
#

Foldseek 3Di:
DQLLVLLLVLLLLQLFFDDPDFLLPRLLLVSLVLVVQQVVCRPDGDPVSSVVSVCSSPVGDGHDCLVVVLVVLVVVDLPDDADLVQLLVCLQVLVLVSNSSSLSSCLVPDPQLVVLLVSLLVQQVLVCVRCVSNSVSLVVSVVSNPDSVSSSSSSVSSSSNSSSDRGDDDDDDDPDPDPD

Sequence (180 aa):
MKIQDKIKDTFDKCAKIKFEGDSNDHPIIYLNILKNIIGDNKEKPSNTLMNKMIEISEEYPPRDKDEIFLSEIASEGLGMTVAVADLQDACQSGNWKEAKKVAARLQHVSENGLGLIEALIELSLQDFDRMGIFSYHLQRANTFNQDNKNNWIYAVCLFNELKKQNLKQPHKAKNVKLFL

Secondary structure (DSSP, 8-state):
--HHHHHHHHHHHHHTB---S-GGG-HHHHHHHHHHHHHTTSSS--HHHHHHHHHHHHSSPBP-SHHHHHHHHHHT-S-S---HHHHHHHHHTT-HHHHHHHHHHHHHH-SSSHHHHHHHHHHHGGGHHHHHHHHHHHHHHHHHH--GGGHHHHHHHHHHHHTTSPPPPPPPP-------

pLDDT: mean 90.3, std 9.34, range [56.66, 98.5]